Protein AF-A0A259SPW0-F1 (afdb_monomer_lite)

Foldseek 3Di:
DDPVVLLVCVVVVHDCCVPDPPVVVVVSVVVVVVVVVD

Radius of gyration: 9.63 Å; chains: 1; bounding box: 20×18×28 Å

Secondary structure (DSSP, 8-state):
--HHHHHHHHHTT---TTTS-HHHHHHHHHHHHHHH--

Sequence (38 aa):
VSGTFVREIALLGGDVSKFVVPLVTERLAAKLAERQSN

Structure (mmCIF, N/CA/C/O backbone):
data_AF-A0A259SPW0-F1
#
_entry.id   AF-A0A259SPW0-F1
#
loop_
_atom_site.group_PDB
_atom_site.id
_atom_site.type_symbol
_atom_site.label_atom_id
_atom_site.label_alt_id
_atom_site.label_comp_id
_atom_site.label_asym_id
_atom_site.label_entity_id
_atom_site.label_seq_id
_atom_site.pdbx_PDB_ins_code
_atom_site.Cartn_x
_atom_site.Cartn_y
_atom_site.Cartn_z
_atom_site.occupancy
_atom_site.B_iso_or_equiv
_atom_site.auth_seq_id
_atom_site.auth_comp_id
_atom_site.auth_asym_id
_atom_site.auth_atom_id
_atom_site.pdbx_PDB_model_num
ATOM 1 N N . VAL A 1 1 ? 9.000 -3.251 -9.164 1.00 64.50 1 VAL A N 1
ATOM 2 C CA . VAL A 1 1 ? 8.425 -2.278 -8.203 1.00 64.50 1 VAL A CA 1
ATOM 3 C C . VAL A 1 1 ? 8.618 -2.834 -6.803 1.00 64.50 1 VAL A C 1
ATOM 5 O O . VAL A 1 1 ? 8.352 -4.014 -6.613 1.00 64.50 1 VAL A O 1
ATOM 8 N N . SER A 1 2 ? 9.129 -2.046 -5.855 1.00 77.56 2 SER A N 1
ATOM 9 C CA . SER A 1 2 ? 9.312 -2.519 -4.477 1.00 77.56 2 SER A CA 1
ATOM 10 C C . SER A 1 2 ? 7.966 -2.570 -3.747 1.00 77.56 2 SER A C 1
ATOM 12 O O . SER A 1 2 ? 7.203 -1.605 -3.798 1.00 77.56 2 SER A O 1
ATOM 14 N N . GLY A 1 3 ? 7.666 -3.684 -3.071 1.00 80.69 3 GLY A N 1
ATOM 15 C CA . GLY A 1 3 ? 6.395 -3.876 -2.358 1.00 80.69 3 GLY A CA 1
ATOM 16 C C . GLY A 1 3 ? 6.170 -2.868 -1.226 1.00 80.69 3 GLY A C 1
ATOM 17 O O . GLY A 1 3 ? 5.029 -2.561 -0.889 1.00 80.69 3 GLY A O 1
ATOM 18 N N . THR A 1 4 ? 7.247 -2.299 -0.683 1.00 84.88 4 THR A N 1
ATOM 19 C CA . THR A 1 4 ? 7.199 -1.241 0.333 1.00 84.88 4 THR A CA 1
ATOM 20 C C . THR A 1 4 ? 6.585 0.040 -0.226 1.00 84.88 4 THR A C 1
ATOM 22 O O . THR A 1 4 ? 5.677 0.589 0.385 1.00 84.88 4 THR A O 1
ATOM 25 N N . PHE A 1 5 ? 6.990 0.437 -1.436 1.00 84.50 5 PHE A N 1
ATOM 26 C CA . PHE A 1 5 ? 6.521 1.661 -2.089 1.00 84.50 5 PHE A CA 1
ATOM 27 C C . PHE A 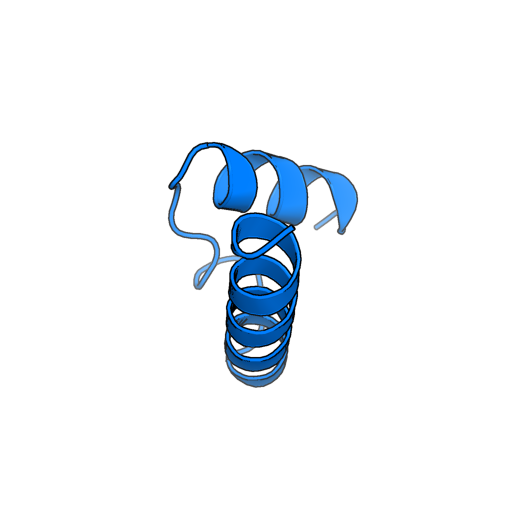1 5 ? 5.037 1.578 -2.468 1.00 84.50 5 PHE A C 1
ATOM 29 O O . PHE A 1 5 ? 4.271 2.507 -2.241 1.00 84.50 5 PHE A O 1
ATOM 36 N N . VAL A 1 6 ? 4.597 0.415 -2.965 1.00 85.69 6 VAL A N 1
ATOM 37 C CA . VAL A 1 6 ? 3.170 0.122 -3.203 1.00 85.69 6 VAL A CA 1
ATOM 38 C C . VAL A 1 6 ? 2.366 0.297 -1.916 1.00 85.69 6 VAL A C 1
ATOM 40 O O . VAL A 1 6 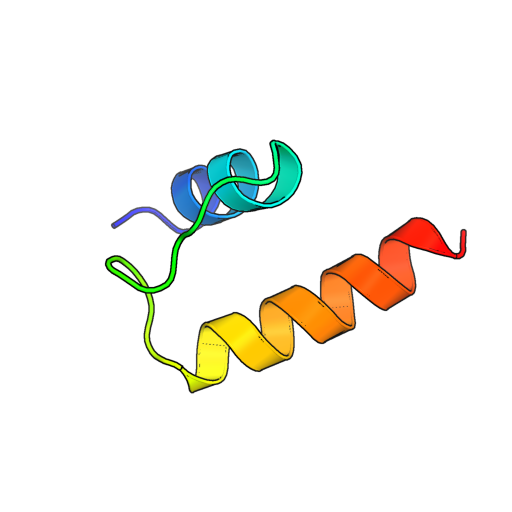? 1.290 0.884 -1.913 1.00 85.69 6 VAL A O 1
ATOM 43 N N . ARG A 1 7 ? 2.887 -0.208 -0.798 1.00 84.62 7 ARG A N 1
ATOM 44 C CA . ARG A 1 7 ? 2.190 -0.136 0.482 1.00 84.62 7 ARG A CA 1
ATOM 45 C C . ARG A 1 7 ? 2.116 1.292 1.015 1.00 84.62 7 ARG A C 1
ATOM 47 O O . ARG A 1 7 ? 1.081 1.653 1.553 1.00 84.62 7 ARG A O 1
ATOM 54 N N . GLU A 1 8 ? 3.163 2.094 0.841 1.00 88.50 8 GLU A N 1
ATOM 55 C CA . GLU A 1 8 ? 3.154 3.520 1.192 1.00 88.50 8 GLU A CA 1
ATOM 56 C C . GLU A 1 8 ? 2.120 4.299 0.380 1.00 88.50 8 GLU A C 1
ATOM 58 O O . GLU A 1 8 ? 1.316 5.025 0.958 1.00 88.50 8 GLU A O 1
ATOM 63 N N . ILE A 1 9 ? 2.070 4.088 -0.939 1.00 86.19 9 ILE A N 1
ATOM 64 C CA . ILE A 1 9 ? 1.071 4.729 -1.804 1.00 86.19 9 ILE A CA 1
ATOM 65 C C . ILE A 1 9 ? -0.342 4.322 -1.369 1.00 86.19 9 ILE A C 1
ATOM 67 O O . ILE A 1 9 ? -1.192 5.188 -1.187 1.00 86.19 9 ILE A O 1
ATOM 71 N N . ALA A 1 10 ? -0.586 3.030 -1.136 1.00 85.69 10 ALA A N 1
ATOM 72 C CA . ALA A 1 10 ? -1.894 2.542 -0.705 1.00 85.69 10 ALA A CA 1
ATOM 73 C C . ALA A 1 10 ? -2.302 3.064 0.685 1.00 85.69 10 ALA A C 1
ATOM 75 O O . ALA A 1 10 ? -3.471 3.365 0.907 1.00 85.69 10 ALA A O 1
ATOM 76 N N . LEU A 1 11 ? -1.350 3.212 1.614 1.00 83.31 11 LEU A N 1
ATOM 77 C CA . LEU A 1 11 ? -1.590 3.795 2.941 1.00 83.31 11 LEU A CA 1
ATOM 78 C C . LEU A 1 11 ? -1.930 5.288 2.872 1.00 83.31 11 LEU A C 1
ATOM 80 O O . LEU A 1 11 ? -2.706 5.771 3.690 1.00 83.31 11 LEU A 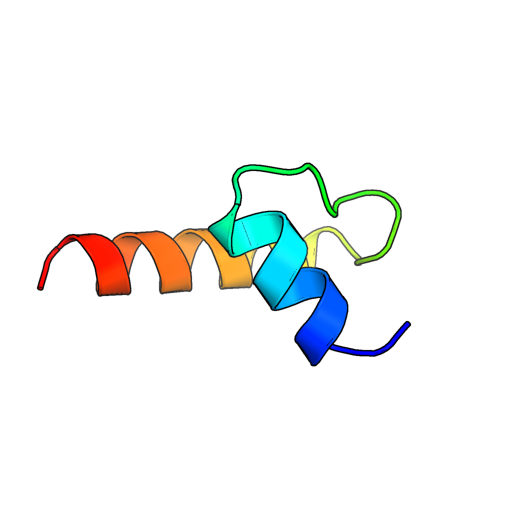O 1
ATOM 84 N N . LEU A 1 12 ? -1.379 6.005 1.894 1.00 85.69 12 LEU A N 1
ATOM 85 C CA . LEU A 1 12 ? -1.684 7.411 1.627 1.00 85.69 12 LEU A CA 1
ATOM 86 C C . LEU A 1 1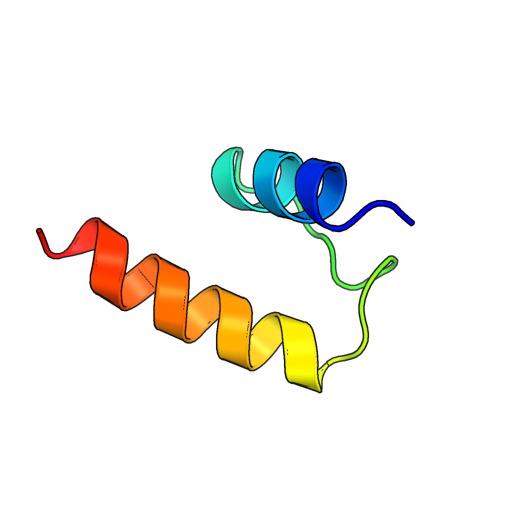2 ? -2.966 7.601 0.790 1.00 85.69 12 LEU A C 1
ATOM 88 O O . LEU A 1 12 ? -3.320 8.733 0.474 1.00 85.69 12 LEU A O 1
ATOM 92 N N . GLY A 1 13 ? -3.663 6.517 0.426 1.00 81.19 13 GLY A N 1
ATOM 93 C CA . GLY A 1 13 ? -4.881 6.560 -0.392 1.00 81.19 13 GLY A CA 1
ATOM 94 C C . GLY A 1 13 ? -4.631 6.706 -1.898 1.00 81.19 13 GLY A C 1
ATOM 95 O O . GLY A 1 13 ? -5.539 7.063 -2.644 1.00 81.19 13 GLY A O 1
ATOM 96 N N . GLY A 1 14 ? -3.407 6.451 -2.359 1.00 84.69 14 GLY A N 1
ATOM 97 C CA . GLY A 1 14 ? -3.056 6.460 -3.774 1.00 84.69 14 GLY A CA 1
ATOM 98 C C . GLY A 1 14 ? -3.382 5.145 -4.489 1.00 84.69 14 GLY A C 1
ATOM 99 O O . GLY A 1 14 ? -3.331 4.059 -3.908 1.00 84.69 14 GLY A O 1
ATOM 100 N N . ASP A 1 15 ? -3.671 5.244 -5.788 1.00 84.69 15 ASP A N 1
ATOM 101 C CA . ASP A 1 15 ? -3.930 4.085 -6.646 1.00 84.69 15 ASP A CA 1
ATOM 102 C C . ASP A 1 15 ? -2.629 3.385 -7.063 1.00 84.69 15 ASP A C 1
ATOM 104 O O . ASP A 1 15 ? -1.746 3.967 -7.703 1.00 84.69 15 ASP A O 1
ATOM 108 N N . VAL A 1 16 ? -2.545 2.097 -6.732 1.00 87.06 16 VAL A N 1
ATOM 109 C CA . VAL A 1 16 ? -1.409 1.226 -7.043 1.00 87.06 16 VAL A CA 1
ATOM 110 C C . VAL A 1 16 ? -1.688 0.229 -8.162 1.00 87.06 16 VAL A C 1
ATOM 112 O O . VAL A 1 16 ? -0.780 -0.512 -8.535 1.00 87.06 16 VAL A O 1
ATOM 115 N N . SER A 1 17 ? -2.888 0.221 -8.749 1.00 84.38 17 SER A N 1
ATOM 116 C CA . SER A 1 17 ? -3.323 -0.774 -9.751 1.00 84.38 17 SER A CA 1
ATOM 117 C C . SER A 1 17 ? -2.433 -0.830 -10.996 1.00 84.38 17 SER A C 1
ATOM 119 O O . SER A 1 17 ? -2.385 -1.833 -11.695 1.00 84.38 17 SER A O 1
ATOM 121 N N . LYS A 1 18 ? -1.681 0.240 -11.259 1.00 84.75 18 LYS A N 1
ATOM 122 C CA . LYS A 1 18 ? -0.718 0.374 -12.369 1.00 84.75 18 LYS A CA 1
ATOM 123 C C . LYS A 1 18 ? 0.597 -0.370 -12.109 1.00 84.75 18 LYS A C 1
ATOM 125 O O . LYS A 1 18 ? 1.386 -0.590 -13.021 1.00 84.75 18 LYS A O 1
ATOM 130 N N . PHE A 1 19 ? 0.855 -0.689 -10.843 1.00 84.31 19 PHE A N 1
ATOM 131 C CA . PHE A 1 19 ? 2.122 -1.210 -10.340 1.00 84.31 19 PHE A CA 1
ATOM 132 C C . PHE A 1 19 ? 1.994 -2.612 -9.742 1.00 84.31 19 PHE A C 1
ATOM 134 O O . PHE A 1 19 ? 3.014 -3.239 -9.445 1.00 84.31 19 PHE A O 1
ATOM 141 N N . VAL A 1 20 ? 0.764 -3.101 -9.562 1.00 84.19 20 VAL A N 1
ATOM 142 C CA . VAL A 1 20 ? 0.472 -4.438 -9.048 1.00 84.19 20 VAL A CA 1
ATOM 143 C C . VAL A 1 20 ? -0.602 -5.132 -9.870 1.00 84.19 20 VAL A C 1
ATOM 145 O O . VAL A 1 20 ? -1.450 -4.501 -10.490 1.00 84.19 20 VAL A O 1
ATOM 148 N N . VAL A 1 21 ? -0.567 -6.460 -9.853 1.00 87.88 21 VAL A N 1
ATOM 149 C CA . VAL A 1 21 ? -1.608 -7.286 -10.467 1.00 87.88 21 VAL A CA 1
ATOM 150 C C . VAL A 1 21 ? -2.906 -7.226 -9.645 1.00 87.88 21 VAL A C 1
ATOM 152 O O . VAL A 1 21 ? -2.824 -7.085 -8.421 1.00 87.88 21 VAL A O 1
ATOM 155 N N . PRO A 1 22 ? -4.088 -7.418 -10.264 1.00 83.31 22 PRO A N 1
ATOM 156 C CA . PRO A 1 22 ? -5.385 -7.316 -9.581 1.00 83.31 22 PRO A CA 1
ATOM 157 C C . PRO A 1 22 ? -5.492 -8.169 -8.309 1.00 83.31 22 PRO A C 1
ATOM 159 O O . PRO A 1 22 ? -6.003 -7.714 -7.289 1.00 83.31 22 PRO A O 1
ATOM 162 N N . LEU A 1 23 ? -4.902 -9.371 -8.332 1.00 86.00 23 LEU A N 1
ATOM 163 C CA . LEU A 1 23 ? -4.862 -10.291 -7.191 1.00 86.00 23 LEU A CA 1
ATOM 164 C C . LEU A 1 23 ? -4.179 -9.690 -5.949 1.00 86.00 23 LEU A C 1
ATOM 166 O O . LEU A 1 23 ? -4.544 -9.992 -4.812 1.00 86.00 23 LEU A O 1
ATOM 170 N N . VAL A 1 24 ? -3.154 -8.859 -6.147 1.00 84.62 24 VAL A N 1
ATOM 171 C CA . VAL A 1 24 ? -2.446 -8.201 -5.043 1.00 84.62 24 VAL A CA 1
ATOM 172 C C . VAL A 1 24 ? -3.288 -7.056 -4.494 1.00 84.62 24 VAL A C 1
ATOM 174 O O . VAL A 1 24 ? -3.312 -6.872 -3.282 1.00 84.62 24 VAL A O 1
ATOM 177 N N . THR A 1 25 ? -4.012 -6.333 -5.350 1.00 84.25 25 THR A N 1
ATOM 178 C CA . THR A 1 25 ? -4.902 -5.236 -4.952 1.00 84.25 25 THR A CA 1
ATOM 179 C C . THR A 1 25 ? -6.040 -5.727 -4.055 1.00 84.25 25 THR A C 1
ATOM 181 O O . THR A 1 25 ? -6.278 -5.134 -3.007 1.00 84.25 25 THR A O 1
ATOM 184 N N . GLU A 1 26 ? -6.677 -6.853 -4.394 1.00 87.19 26 GLU A N 1
ATOM 185 C CA . GLU A 1 26 ? -7.735 -7.464 -3.570 1.00 87.19 26 GLU A CA 1
ATOM 186 C C . GLU A 1 26 ? -7.220 -7.879 -2.187 1.00 87.19 26 GLU A C 1
ATOM 188 O O . GLU A 1 26 ? -7.810 -7.541 -1.159 1.00 87.19 26 GLU A O 1
ATOM 193 N N . ARG A 1 27 ? -6.068 -8.563 -2.141 1.00 87.62 27 ARG A N 1
ATOM 194 C CA . ARG A 1 27 ? -5.442 -8.962 -0.871 1.00 87.62 27 ARG A CA 1
ATOM 195 C C . ARG A 1 27 ? -4.980 -7.766 -0.050 1.00 87.62 27 ARG A C 1
ATOM 197 O O . ARG A 1 27 ? -5.040 -7.808 1.177 1.00 87.62 27 ARG A O 1
ATOM 204 N N . LEU A 1 28 ? -4.499 -6.716 -0.711 1.00 85.31 28 LEU A N 1
ATOM 205 C CA . LEU A 1 28 ? -4.082 -5.482 -0.060 1.00 85.31 28 LEU A CA 1
ATOM 206 C C . LEU A 1 28 ? -5.284 -4.765 0.561 1.00 85.31 28 LEU A C 1
ATOM 208 O O . LEU A 1 28 ? -5.191 -4.363 1.715 1.00 85.31 28 LEU A O 1
ATOM 212 N N . ALA A 1 29 ? -6.405 -4.669 -0.158 1.00 84.25 29 ALA A N 1
ATOM 213 C CA . ALA A 1 29 ? -7.642 -4.068 0.333 1.00 84.25 29 ALA A CA 1
ATOM 214 C C . ALA A 1 29 ? -8.217 -4.833 1.534 1.00 84.25 29 ALA A C 1
ATOM 216 O O . ALA A 1 29 ? -8.509 -4.218 2.558 1.00 84.25 29 ALA A O 1
ATOM 217 N N . ALA A 1 30 ? -8.287 -6.168 1.456 1.00 88.06 30 ALA A N 1
ATOM 218 C CA . ALA A 1 30 ? -8.721 -7.007 2.576 1.00 88.06 30 ALA A CA 1
ATOM 219 C C . ALA A 1 30 ? -7.841 -6.786 3.818 1.00 88.06 30 ALA A C 1
ATOM 221 O O . ALA A 1 30 ? -8.339 -6.524 4.909 1.00 88.06 30 ALA A O 1
ATOM 222 N N . LYS A 1 31 ? -6.516 -6.781 3.629 1.00 85.44 31 LYS A N 1
ATOM 223 C CA . LYS A 1 31 ? -5.552 -6.577 4.714 1.00 85.44 31 LYS A CA 1
ATOM 224 C C . LYS A 1 31 ? -5.572 -5.158 5.286 1.00 85.44 31 LYS A C 1
ATOM 226 O O . LYS A 1 31 ? -5.232 -4.975 6.450 1.00 85.44 31 LYS A O 1
ATOM 231 N N . LEU A 1 32 ? -5.905 -4.147 4.482 1.00 84.19 32 LEU A N 1
ATOM 232 C CA . LEU A 1 32 ? -6.092 -2.769 4.948 1.00 84.19 32 LEU A CA 1
ATOM 233 C C . LEU A 1 32 ? -7.381 -2.635 5.767 1.00 84.19 32 LEU A C 1
ATOM 235 O O . LEU A 1 32 ? -7.344 -2.005 6.820 1.00 84.19 32 LEU A O 1
ATOM 239 N N . ALA A 1 33 ? -8.471 -3.276 5.336 1.00 84.25 33 ALA A N 1
ATOM 240 C CA . ALA A 1 33 ? -9.741 -3.295 6.061 1.00 84.25 33 ALA A CA 1
ATOM 241 C C . ALA A 1 33 ? -9.610 -3.963 7.441 1.00 84.25 33 ALA A C 1
ATOM 243 O O . ALA A 1 33 ? -10.048 -3.397 8.440 1.00 84.25 33 ALA A O 1
ATOM 244 N N . GLU A 1 34 ? -8.921 -5.108 7.522 1.00 85.62 34 GLU A N 1
ATOM 245 C CA . GLU A 1 34 ? -8.600 -5.765 8.800 1.00 85.62 34 GLU A CA 1
ATOM 246 C C . GLU A 1 34 ? -7.798 -4.852 9.738 1.00 85.62 34 GLU A C 1
ATOM 248 O O . GLU A 1 34 ? -7.987 -4.870 10.951 1.00 85.62 34 GLU A O 1
ATOM 253 N N . ARG A 1 35 ? -6.901 -4.031 9.181 1.00 79.69 35 ARG A N 1
ATOM 254 C CA . AR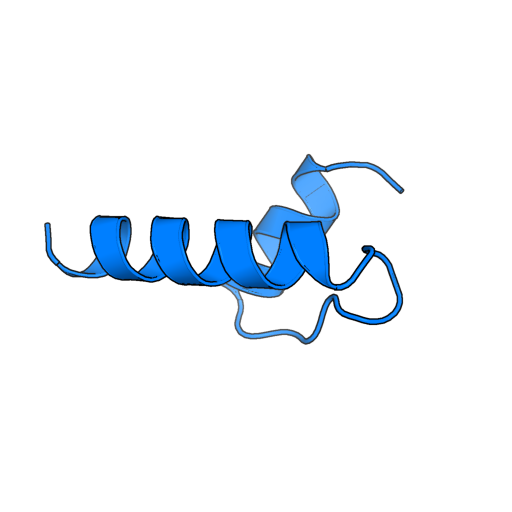G A 1 35 ? -6.010 -3.158 9.954 1.00 79.69 35 ARG A CA 1
ATOM 255 C C . ARG A 1 35 ? -6.652 -1.862 10.426 1.00 79.69 35 ARG A C 1
ATOM 257 O O . ARG A 1 35 ? -6.129 -1.262 11.351 1.00 79.69 35 ARG A O 1
ATOM 264 N N . GLN A 1 36 ? -7.706 -1.406 9.757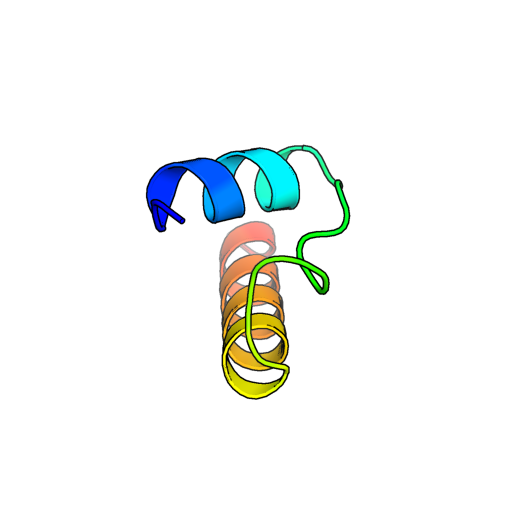 1.00 72.38 36 GLN A N 1
ATOM 265 C CA . GLN A 1 36 ? -8.421 -0.177 10.106 1.00 72.38 36 GLN A CA 1
ATOM 266 C C . GLN A 1 36 ? -9.508 -0.423 11.166 1.00 72.38 36 GLN A C 1
ATOM 268 O O . GLN A 1 36 ? -9.991 0.523 11.777 1.00 72.38 36 GLN A O 1
ATOM 273 N N . SER A 1 37 ? -9.869 -1.690 11.398 1.00 66.94 37 SER A N 1
ATOM 274 C CA . SER A 1 37 ? -10.838 -2.109 12.417 1.00 66.94 37 SER A CA 1
ATOM 275 C C . SER A 1 37 ? -10.226 -2.357 13.808 1.00 66.94 37 SER A C 1
ATOM 277 O O . SER A 1 37 ? -10.956 -2.766 14.712 1.00 66.94 37 SER A O 1
ATOM 279 N N . ASN A 1 38 ? -8.920 -2.143 13.994 1.00 52.53 38 ASN A N 1
ATOM 280 C CA . ASN A 1 38 ? -8.198 -2.353 15.254 1.00 52.53 38 ASN A CA 1
ATOM 281 C C . ASN A 1 38 ? -7.361 -1.126 15.614 1.00 52.53 38 ASN A C 1
ATOM 283 O O . ASN A 1 38 ? -7.097 -0.947 16.821 1.00 52.53 38 ASN A O 1
#

pLDDT: mean 82.54, std 7.09, range [52.53, 88.5]